Protein AF-A0A8S3JAM0-F1 (afdb_monomer_lite)

pLDDT: mean 75.7, std 16.69, range [43.38, 97.19]

Structure (mmCIF, N/CA/C/O backbone):
data_AF-A0A8S3JAM0-F1
#
_entry.id   AF-A0A8S3JAM0-F1
#
loop_
_atom_site.group_PDB
_atom_site.id
_atom_site.type_symbol
_atom_site.label_atom_id
_atom_site.label_alt_id
_atom_site.label_comp_id
_atom_site.label_asym_id
_atom_site.label_entity_id
_atom_site.label_seq_id
_atom_site.pdbx_PDB_ins_code
_atom_site.Cartn_x
_atom_site.Cartn_y
_atom_site.Cartn_z
_atom_site.occupancy
_atom_site.B_iso_or_equiv
_atom_site.auth_seq_id
_atom_site.auth_comp_id
_atom_site.auth_asym_id
_atom_site.auth_atom_id
_atom_site.pdbx_PDB_model_num
ATOM 1 N N . MET A 1 1 ? 12.599 5.892 -56.503 1.00 52.12 1 MET A N 1
ATOM 2 C CA . MET A 1 1 ? 13.305 4.592 -56.592 1.00 52.12 1 MET A CA 1
ATOM 3 C C . MET A 1 1 ? 14.466 4.472 -57.608 1.00 52.12 1 MET A C 1
ATOM 5 O O . MET A 1 1 ? 15.187 3.495 -57.470 1.00 52.12 1 MET A O 1
ATOM 9 N N . PRO A 1 2 ? 14.756 5.404 -58.547 1.00 58.06 2 PRO A N 1
ATOM 10 C CA . PRO A 1 2 ? 15.830 5.196 -59.543 1.00 58.06 2 PRO A CA 1
ATOM 11 C C . PRO A 1 2 ? 17.266 5.459 -59.035 1.00 58.06 2 PRO A C 1
ATOM 13 O O . PRO A 1 2 ? 18.238 5.028 -59.648 1.00 58.06 2 PRO A O 1
ATOM 16 N N . LEU A 1 3 ? 17.427 6.156 -57.903 1.00 51.91 3 LEU A N 1
ATOM 17 C CA . LEU A 1 3 ? 18.741 6.434 -57.299 1.00 51.91 3 LEU A CA 1
ATOM 18 C C . LEU A 1 3 ? 19.331 5.216 -56.570 1.00 51.91 3 LEU A C 1
ATOM 20 O O . LEU A 1 3 ? 20.534 4.981 -56.651 1.00 51.91 3 LEU A O 1
ATOM 24 N N . LEU A 1 4 ? 18.488 4.416 -55.905 1.00 52.97 4 LEU A N 1
ATOM 25 C CA . LEU A 1 4 ? 18.927 3.199 -55.213 1.00 52.97 4 LEU A CA 1
ATOM 26 C C . LEU A 1 4 ? 19.291 2.088 -56.208 1.00 52.97 4 LEU A C 1
ATOM 28 O O . LEU A 1 4 ? 20.285 1.399 -56.013 1.00 52.97 4 LEU A O 1
ATOM 32 N N . SER A 1 5 ? 18.531 1.951 -57.301 1.00 57.03 5 SER A N 1
ATOM 33 C CA . SER A 1 5 ? 18.806 0.955 -58.344 1.00 57.03 5 SER A CA 1
ATOM 34 C C . SER A 1 5 ? 20.131 1.217 -59.063 1.00 57.03 5 SER A C 1
ATOM 36 O O . SER A 1 5 ? 20.875 0.278 -59.321 1.00 57.03 5 SER A O 1
ATOM 38 N N . ASN A 1 6 ? 20.474 2.486 -59.318 1.00 57.62 6 ASN A N 1
ATOM 39 C CA . ASN A 1 6 ? 21.766 2.853 -59.906 1.00 57.62 6 ASN A CA 1
ATOM 40 C C . ASN A 1 6 ? 22.942 2.596 -58.953 1.00 57.62 6 ASN A C 1
ATOM 42 O O . ASN A 1 6 ? 23.997 2.154 -59.405 1.00 57.62 6 ASN A O 1
ATOM 46 N N . LEU A 1 7 ? 22.763 2.818 -57.644 1.00 61.12 7 LEU A N 1
ATOM 47 C CA . LEU A 1 7 ? 23.784 2.500 -56.640 1.00 61.12 7 LEU A CA 1
ATOM 48 C C . LEU A 1 7 ? 24.007 0.987 -56.488 1.00 61.12 7 LEU A C 1
ATOM 50 O O . LEU A 1 7 ? 25.150 0.567 -56.343 1.00 61.12 7 LEU A O 1
ATOM 54 N N . LEU A 1 8 ? 22.938 0.183 -56.547 1.00 60.50 8 LEU A N 1
ATOM 55 C CA . LEU A 1 8 ? 23.019 -1.282 -56.501 1.00 60.50 8 LEU A CA 1
ATOM 56 C C . LEU A 1 8 ? 23.558 -1.907 -57.799 1.00 60.50 8 LEU A C 1
ATOM 58 O O . LEU A 1 8 ? 24.084 -3.013 -57.743 1.00 60.50 8 LEU A O 1
ATOM 62 N N . SER A 1 9 ? 23.434 -1.232 -58.949 1.00 60.41 9 SER A N 1
ATOM 63 C CA . SER A 1 9 ? 23.963 -1.728 -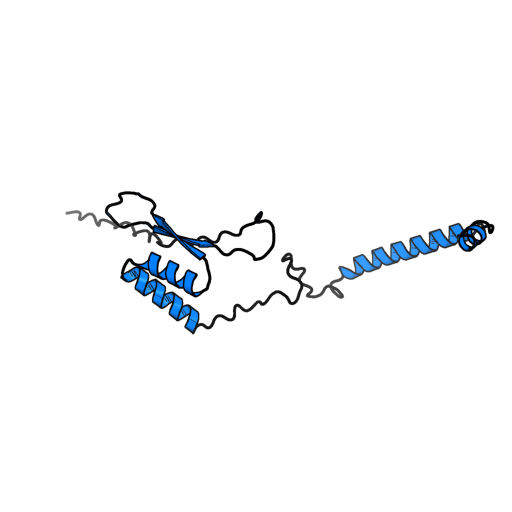60.236 1.00 60.41 9 SER A CA 1
ATOM 64 C C . SER A 1 9 ? 25.466 -1.501 -60.420 1.00 60.41 9 SER A C 1
ATOM 66 O O . SER A 1 9 ? 26.056 -2.002 -61.373 1.00 60.41 9 SER A O 1
ATOM 68 N N . ARG A 1 10 ? 26.090 -0.713 -59.538 1.00 68.00 10 ARG A N 1
ATOM 69 C CA . ARG A 1 10 ? 27.518 -0.416 -59.609 1.00 68.00 10 ARG A CA 1
ATOM 70 C C . ARG A 1 10 ? 28.280 -1.619 -59.067 1.00 68.00 10 ARG A C 1
ATOM 72 O O . ARG A 1 10 ? 28.048 -2.003 -57.925 1.00 68.00 10 ARG A O 1
ATOM 79 N N . ASP A 1 11 ? 29.180 -2.188 -59.867 1.00 71.62 11 ASP A N 1
ATOM 80 C CA . ASP A 1 11 ? 29.985 -3.344 -59.466 1.00 71.62 11 ASP A CA 1
ATOM 81 C C . ASP A 1 11 ? 30.691 -3.072 -58.135 1.00 71.62 11 ASP A C 1
ATOM 83 O O . ASP A 1 11 ? 31.625 -2.270 -58.037 1.00 71.62 11 ASP A O 1
ATOM 87 N N . ILE A 1 12 ? 30.204 -3.729 -57.083 1.00 73.44 12 ILE A N 1
ATOM 88 C CA . ILE A 1 12 ? 30.755 -3.593 -55.743 1.00 73.44 12 ILE A CA 1
ATOM 89 C C . ILE A 1 12 ? 32.140 -4.247 -55.776 1.00 73.44 12 ILE A C 1
ATOM 91 O O . ILE A 1 12 ? 32.254 -5.428 -56.129 1.00 73.44 12 ILE A O 1
ATOM 95 N N . PRO A 1 13 ? 33.217 -3.518 -55.432 1.00 78.50 13 PRO A N 1
ATOM 96 C CA . PRO A 1 13 ? 34.552 -4.079 -55.519 1.00 78.50 13 PRO A CA 1
ATOM 97 C C . PRO A 1 13 ? 34.639 -5.307 -54.613 1.00 78.50 13 PRO A C 1
ATOM 99 O O . PRO A 1 13 ? 34.197 -5.275 -53.468 1.00 78.50 13 PRO A O 1
ATOM 102 N N . LYS A 1 14 ? 35.241 -6.399 -55.097 1.00 72.69 14 LYS A N 1
ATOM 103 C CA . LYS A 1 14 ? 35.307 -7.68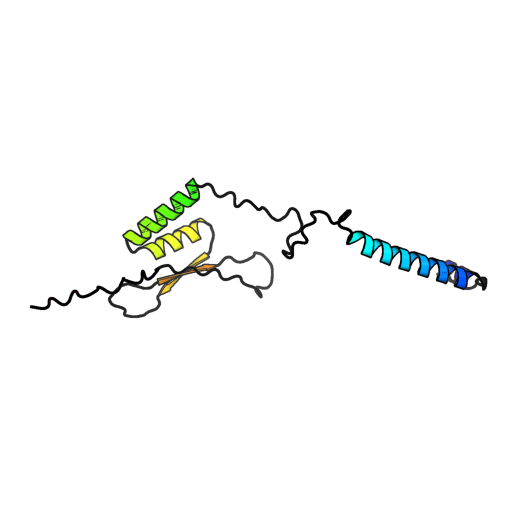5 -54.368 1.00 72.69 14 LYS A CA 1
ATOM 104 C C . LYS A 1 14 ? 35.899 -7.559 -52.952 1.00 72.69 14 LYS A C 1
ATOM 106 O O . LYS A 1 14 ? 35.586 -8.354 -52.070 1.00 72.69 14 LYS A O 1
ATOM 111 N N . ASN A 1 15 ? 36.728 -6.540 -52.723 1.00 80.50 15 ASN A N 1
ATOM 112 C CA . ASN A 1 15 ? 37.336 -6.240 -51.425 1.00 80.50 15 ASN A CA 1
ATOM 113 C C . ASN A 1 15 ? 36.385 -5.526 -50.446 1.00 80.50 15 ASN A C 1
ATOM 115 O O . ASN A 1 15 ? 36.626 -5.565 -49.242 1.00 80.50 15 ASN A O 1
ATOM 119 N N . PHE A 1 16 ? 35.299 -4.919 -50.931 1.00 82.50 16 PHE A N 1
ATOM 120 C CA . PHE A 1 16 ? 34.311 -4.214 -50.111 1.00 82.50 16 PHE A CA 1
ATOM 121 C C . PHE A 1 16 ? 33.605 -5.154 -49.139 1.00 82.50 16 PHE A C 1
ATOM 123 O O . PHE A 1 16 ? 33.516 -4.843 -47.960 1.00 82.50 16 PHE A O 1
ATOM 130 N N . TYR A 1 17 ? 33.188 -6.339 -49.591 1.00 81.31 17 TYR A N 1
ATOM 131 C CA . TYR A 1 17 ? 32.534 -7.320 -48.719 1.00 81.31 17 TYR A CA 1
ATOM 132 C C . TYR A 1 17 ? 33.462 -7.846 -47.621 1.00 81.31 17 TYR A C 1
ATOM 134 O O . TYR A 1 17 ? 33.031 -8.046 -46.488 1.00 81.31 17 TYR A O 1
ATOM 142 N N . LYS A 1 18 ? 34.755 -8.018 -47.926 1.00 82.00 18 LYS A N 1
ATOM 143 C CA . LYS A 1 18 ? 35.764 -8.394 -46.923 1.00 82.00 18 LYS A CA 1
ATOM 144 C C . LYS A 1 18 ? 35.940 -7.291 -45.880 1.00 82.00 18 LYS A C 1
ATOM 146 O O . LYS A 1 18 ? 35.936 -7.580 -44.688 1.00 82.00 18 LYS A O 1
ATOM 151 N N . PHE A 1 19 ? 36.039 -6.040 -46.326 1.00 87.56 19 PHE A N 1
ATOM 152 C CA . PHE A 1 19 ? 36.136 -4.876 -45.446 1.00 87.56 19 PHE A CA 1
ATOM 153 C C . PHE A 1 19 ? 34.878 -4.699 -44.583 1.00 87.56 19 PHE A C 1
ATOM 155 O O . PHE A 1 19 ? 34.977 -4.525 -43.373 1.00 87.56 19 PHE A O 1
ATOM 162 N N . GLN A 1 20 ? 33.693 -4.817 -45.182 1.00 87.75 20 GLN A N 1
ATOM 163 C CA . GLN A 1 20 ? 32.406 -4.741 -44.496 1.00 87.75 20 GLN A CA 1
ATOM 164 C C . GLN A 1 20 ? 32.285 -5.822 -43.413 1.00 87.75 20 GLN A C 1
ATOM 166 O O . GLN A 1 20 ? 31.898 -5.524 -42.286 1.00 87.75 20 GLN A O 1
ATOM 171 N N . PHE A 1 21 ? 32.679 -7.059 -43.723 1.00 88.75 21 PHE A N 1
ATOM 172 C CA . P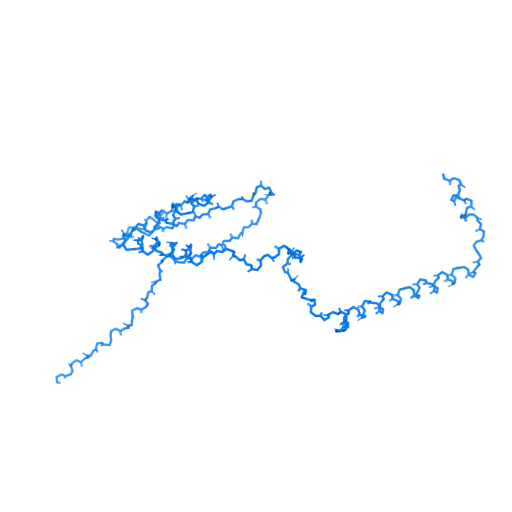HE A 1 21 ? 32.684 -8.155 -42.758 1.00 88.75 21 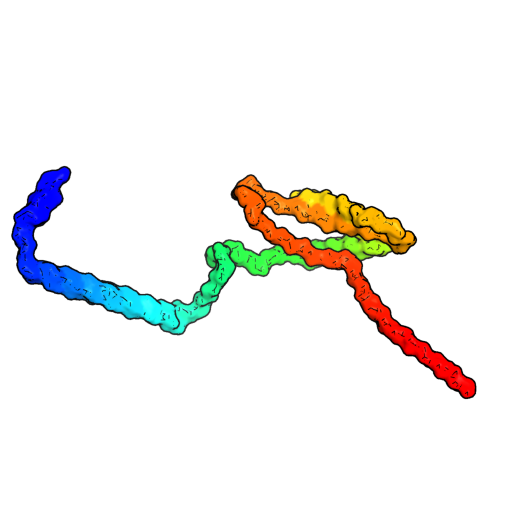PHE A CA 1
ATOM 173 C C . PHE A 1 21 ? 33.653 -7.908 -41.591 1.00 88.75 21 PHE A C 1
ATOM 175 O O . PHE A 1 21 ? 33.292 -8.128 -40.434 1.00 88.75 21 PHE A O 1
ATOM 182 N N . GLN A 1 22 ? 34.862 -7.412 -41.875 1.00 91.88 22 GLN A N 1
ATOM 183 C CA . GLN A 1 22 ? 35.843 -7.048 -40.846 1.00 91.88 22 GLN A CA 1
ATOM 184 C C . GLN A 1 22 ? 35.329 -5.918 -39.946 1.00 91.88 22 GLN A C 1
ATOM 186 O O . GLN A 1 22 ? 35.441 -6.005 -38.725 1.00 91.88 22 GLN A O 1
ATOM 191 N N . LEU A 1 23 ? 34.716 -4.892 -40.540 1.00 94.00 23 LEU A N 1
ATOM 192 C CA . LEU A 1 23 ? 34.163 -3.747 -39.824 1.00 94.00 23 LEU A CA 1
ATOM 193 C C . LEU A 1 23 ? 33.000 -4.160 -38.911 1.00 94.00 23 LEU A C 1
ATOM 195 O O . LEU A 1 23 ? 32.995 -3.805 -37.734 1.00 94.00 23 LEU A O 1
ATOM 199 N N . TYR A 1 24 ? 32.055 -4.960 -39.411 1.00 94.62 24 TYR A N 1
ATOM 200 C CA . TYR A 1 24 ? 30.944 -5.467 -38.599 1.00 94.62 24 TYR A CA 1
ATOM 201 C C . TYR A 1 24 ? 31.406 -6.398 -37.485 1.00 94.62 24 TYR A C 1
ATOM 203 O O . TYR A 1 24 ? 30.937 -6.267 -36.357 1.00 94.62 24 TYR A O 1
ATOM 211 N N . SER A 1 25 ? 32.360 -7.286 -37.766 1.00 94.62 25 SER A N 1
ATOM 212 C CA . SER A 1 25 ? 32.929 -8.167 -36.742 1.00 94.62 25 SER A CA 1
ATOM 213 C C . SER A 1 25 ? 33.645 -7.362 -35.652 1.00 94.62 25 SER A C 1
ATOM 215 O O . SER A 1 25 ? 33.483 -7.648 -34.468 1.00 94.62 25 SER A O 1
ATOM 217 N N . GLY A 1 26 ? 34.381 -6.312 -36.033 1.00 96.38 26 GLY A N 1
ATOM 218 C CA . GLY A 1 26 ? 35.036 -5.403 -35.092 1.00 96.38 26 GLY A CA 1
ATOM 219 C C . GLY A 1 26 ? 34.044 -4.646 -34.206 1.00 96.38 26 GLY A C 1
ATOM 220 O O . GLY A 1 26 ? 34.205 -4.623 -32.988 1.00 96.38 26 GLY A O 1
ATOM 221 N N . LEU A 1 27 ? 32.985 -4.083 -34.795 1.00 96.00 27 LEU A N 1
ATOM 222 C CA . LEU A 1 27 ? 31.912 -3.399 -34.060 1.00 96.00 27 LEU A CA 1
ATOM 223 C C . LEU A 1 27 ? 31.169 -4.344 -33.109 1.00 96.00 27 LEU A C 1
ATOM 225 O O . LEU A 1 27 ? 30.857 -3.964 -31.983 1.00 96.00 27 LEU A O 1
ATOM 229 N N . PHE A 1 28 ? 30.918 -5.580 -33.538 1.00 95.81 28 PHE A N 1
ATOM 230 C CA . PHE A 1 28 ? 30.272 -6.593 -32.710 1.00 95.81 28 PHE A CA 1
ATOM 231 C C . PHE A 1 28 ? 31.126 -6.964 -31.491 1.00 95.81 28 PHE A C 1
ATOM 233 O O . PHE A 1 28 ? 30.630 -6.960 -30.365 1.00 95.81 28 PHE A O 1
ATOM 240 N N . LEU A 1 29 ? 32.426 -7.205 -31.692 1.00 97.19 29 LEU A N 1
ATOM 241 C CA . LEU A 1 29 ? 33.360 -7.478 -30.596 1.00 97.19 29 LEU A CA 1
ATOM 242 C C . LEU A 1 29 ? 33.488 -6.287 -29.643 1.00 97.19 29 LEU A C 1
ATOM 244 O O . LEU A 1 29 ? 33.507 -6.477 -28.429 1.00 97.19 29 LEU A O 1
ATOM 248 N N . LEU A 1 30 ? 33.517 -5.062 -30.172 1.00 96.81 30 LEU A N 1
ATOM 249 C CA . LEU A 1 30 ? 33.516 -3.848 -29.357 1.00 96.81 30 LEU A CA 1
ATOM 250 C C . LEU A 1 30 ? 32.242 -3.743 -28.506 1.00 96.81 30 LEU A C 1
ATOM 252 O O . LEU A 1 30 ? 32.324 -3.393 -27.332 1.00 96.81 30 LEU A O 1
ATOM 256 N N . GLY A 1 31 ? 31.083 -4.098 -29.067 1.00 95.19 31 GLY A N 1
ATOM 257 C CA . GLY A 1 31 ? 29.818 -4.171 -28.338 1.00 95.19 31 GLY A CA 1
ATOM 258 C C . GLY A 1 31 ? 29.850 -5.191 -27.198 1.00 95.19 31 GLY A C 1
ATOM 259 O O . GLY A 1 31 ? 29.449 -4.869 -26.081 1.00 95.19 31 GLY A O 1
ATOM 260 N N . ILE A 1 32 ? 30.396 -6.388 -27.442 1.00 95.94 32 ILE A N 1
ATOM 261 C CA . ILE A 1 32 ? 30.574 -7.418 -26.404 1.00 95.94 32 ILE A CA 1
ATOM 262 C C . ILE A 1 32 ? 31.501 -6.919 -25.292 1.00 95.94 32 ILE A C 1
ATOM 264 O O . ILE A 1 32 ? 31.169 -7.035 -24.113 1.00 95.94 32 ILE A O 1
ATOM 268 N N . LEU A 1 33 ? 32.650 -6.340 -25.649 1.00 95.12 33 LEU A N 1
ATOM 269 C CA . LEU A 1 33 ? 33.595 -5.795 -24.673 1.00 95.12 33 LEU A CA 1
ATOM 270 C C . LEU A 1 33 ? 32.976 -4.645 -23.872 1.00 95.12 33 LEU A C 1
ATOM 272 O O . LEU A 1 33 ? 33.174 -4.576 -22.663 1.00 95.12 33 LEU A O 1
ATOM 276 N N . GLY A 1 34 ? 32.181 -3.786 -24.515 1.00 91.25 34 GLY A N 1
ATOM 277 C CA . GLY A 1 34 ? 31.417 -2.731 -23.851 1.00 91.25 34 GLY A CA 1
ATOM 278 C C . GLY A 1 34 ? 30.380 -3.281 -22.867 1.00 91.25 34 GLY A C 1
ATOM 279 O O . GLY A 1 34 ? 30.264 -2.776 -21.753 1.00 91.25 34 GLY A O 1
ATOM 280 N N . PHE A 1 35 ? 29.677 -4.355 -23.232 1.00 89.06 35 PHE A N 1
ATOM 281 C CA . PHE A 1 35 ? 28.710 -5.014 -22.352 1.00 89.06 35 PHE A CA 1
ATOM 282 C C . PHE A 1 35 ? 29.385 -5.645 -21.126 1.00 89.06 35 PHE A C 1
ATOM 284 O O . PHE A 1 35 ? 28.931 -5.458 -20.000 1.00 89.06 35 PHE A O 1
ATOM 291 N N . LEU A 1 36 ? 30.521 -6.320 -21.323 1.00 89.06 36 LEU A N 1
ATOM 292 C CA . LEU A 1 36 ? 31.330 -6.858 -20.225 1.00 89.06 36 LEU A CA 1
ATOM 293 C C . LEU A 1 36 ? 31.913 -5.744 -19.343 1.00 89.06 36 LEU A C 1
ATOM 295 O O . LEU A 1 36 ? 31.998 -5.890 -18.124 1.00 89.06 36 LEU A O 1
ATOM 299 N N . TYR A 1 37 ? 32.279 -4.609 -19.942 1.00 88.44 37 TYR A N 1
ATOM 300 C CA . TYR A 1 37 ? 32.757 -3.440 -19.211 1.00 88.44 37 TYR A CA 1
ATOM 301 C C . TYR A 1 37 ? 31.666 -2.816 -18.331 1.00 88.44 37 TYR A C 1
ATOM 303 O O . TYR A 1 37 ? 31.974 -2.367 -17.228 1.00 88.44 37 TYR A O 1
ATOM 311 N N . LEU A 1 38 ? 30.395 -2.857 -18.748 1.00 82.44 38 LEU A N 1
ATOM 312 C CA . LEU A 1 38 ? 29.268 -2.420 -17.914 1.00 82.44 38 LEU A CA 1
ATOM 313 C C . LEU A 1 38 ? 29.161 -3.217 -16.607 1.00 82.44 38 LEU A C 1
ATOM 315 O O . LEU A 1 38 ? 28.804 -2.647 -15.582 1.00 82.44 38 LEU A O 1
ATOM 319 N N . THR A 1 39 ? 29.513 -4.506 -16.611 1.00 80.06 39 THR A N 1
ATOM 320 C CA . THR A 1 39 ? 29.544 -5.344 -15.398 1.00 80.06 39 THR A CA 1
ATOM 321 C C . THR A 1 39 ? 30.697 -4.983 -14.453 1.00 80.06 39 THR A C 1
ATOM 323 O O . THR A 1 39 ? 30.695 -5.385 -13.289 1.00 80.06 39 THR A O 1
ATOM 326 N N . SER A 1 40 ? 31.687 -4.206 -14.907 1.00 81.25 40 SER A N 1
ATOM 327 C CA . SER A 1 40 ? 32.807 -3.799 -14.061 1.00 81.25 40 SER A CA 1
ATOM 328 C C . SER A 1 40 ? 32.313 -3.015 -12.842 1.00 81.25 40 SER A C 1
ATOM 330 O O . SER A 1 40 ? 31.545 -2.058 -12.990 1.00 81.25 40 SER A O 1
ATOM 332 N N . PRO A 1 41 ? 32.821 -3.310 -11.631 1.00 71.50 41 PRO A N 1
ATOM 333 C CA . PRO A 1 41 ? 32.472 -2.553 -10.437 1.00 71.50 41 PRO A CA 1
ATOM 334 C C . PRO A 1 41 ? 32.909 -1.088 -10.540 1.00 71.50 41 PRO A C 1
ATOM 336 O O . PRO A 1 41 ? 32.460 -0.269 -9.759 1.00 71.50 41 PRO A O 1
ATOM 339 N N . ILE A 1 42 ? 33.794 -0.711 -11.467 1.00 76.31 42 ILE A N 1
ATOM 340 C CA . ILE A 1 42 ? 34.155 0.697 -11.705 1.00 76.31 42 ILE A CA 1
ATOM 341 C C . ILE A 1 42 ? 32.977 1.478 -12.312 1.00 76.31 42 ILE A C 1
ATOM 343 O O . ILE A 1 42 ? 32.788 2.633 -11.949 1.00 76.31 42 ILE A O 1
ATOM 347 N N . VAL A 1 43 ? 32.174 0.838 -13.168 1.00 71.94 43 VAL A N 1
ATOM 348 C CA . VAL A 1 43 ? 31.036 1.452 -13.875 1.00 71.94 43 VAL A CA 1
ATOM 349 C C . VAL A 1 43 ? 29.715 1.182 -13.151 1.00 71.94 43 VAL A C 1
ATOM 351 O O . VAL A 1 43 ? 28.910 2.090 -12.989 1.00 71.94 43 VAL A O 1
ATOM 354 N N . SER A 1 44 ? 29.512 -0.040 -12.647 1.00 67.12 44 SER A N 1
ATOM 355 C CA . SER A 1 44 ? 28.281 -0.471 -11.963 1.00 67.12 44 SER A CA 1
ATOM 356 C C . SER A 1 44 ? 28.332 -0.314 -10.434 1.00 67.12 44 SER A C 1
ATOM 358 O O . SER A 1 44 ? 27.605 -0.985 -9.693 1.00 67.12 44 SER A O 1
ATOM 360 N N . ARG A 1 45 ? 29.215 0.542 -9.906 1.00 57.91 45 ARG A N 1
ATOM 361 C CA . ARG A 1 45 ? 29.300 0.785 -8.458 1.00 57.91 45 ARG A CA 1
ATOM 362 C C . ARG A 1 45 ? 28.039 1.533 -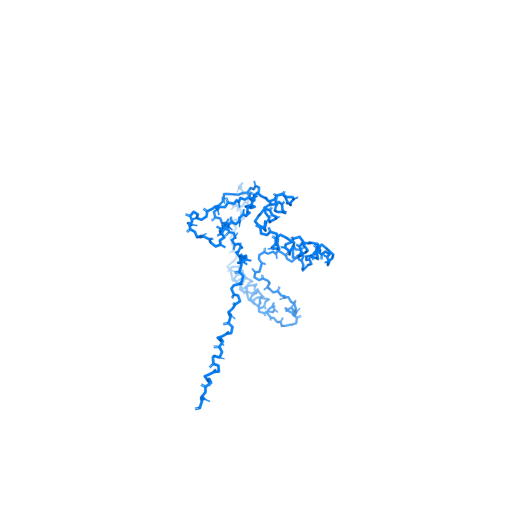8.000 1.00 57.91 45 ARG A C 1
ATOM 364 O O . ARG A 1 45 ? 27.840 2.682 -8.369 1.00 57.91 45 ARG A O 1
ATOM 371 N N . ARG A 1 46 ? 27.242 0.902 -7.126 1.00 55.47 46 ARG A N 1
ATOM 372 C CA . ARG A 1 46 ? 26.041 1.463 -6.459 1.00 55.47 46 ARG A CA 1
ATOM 373 C C . ARG A 1 46 ? 24.791 1.667 -7.329 1.00 55.47 46 ARG A C 1
ATOM 375 O O . ARG A 1 46 ? 23.828 2.254 -6.844 1.00 55.47 46 ARG A O 1
ATOM 382 N N . THR A 1 47 ? 24.740 1.151 -8.553 1.00 55.62 47 THR A N 1
ATOM 383 C CA . THR A 1 47 ? 23.475 1.032 -9.291 1.00 55.62 47 THR A CA 1
ATOM 384 C C . THR A 1 47 ? 22.688 -0.154 -8.744 1.00 55.62 47 THR A C 1
ATO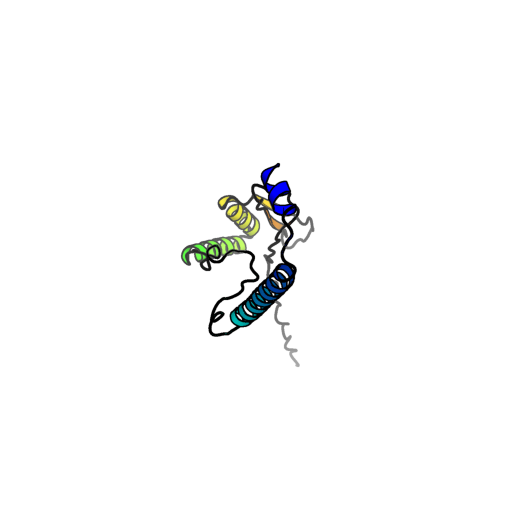M 386 O O . THR A 1 47 ? 22.917 -1.304 -9.106 1.00 55.62 47 THR A O 1
ATOM 389 N N . TYR A 1 48 ? 21.773 0.129 -7.821 1.00 56.44 48 TYR A N 1
ATOM 390 C CA . TYR A 1 48 ? 20.730 -0.809 -7.427 1.00 56.44 48 TYR A CA 1
ATOM 391 C C . TYR A 1 48 ? 19.857 -1.098 -8.657 1.00 56.44 48 TYR A C 1
ATOM 393 O O . TYR A 1 48 ? 19.123 -0.227 -9.123 1.00 56.44 48 TYR A O 1
ATOM 401 N N . LEU A 1 49 ? 19.971 -2.304 -9.216 1.00 55.44 49 LEU A N 1
ATOM 402 C CA . LEU A 1 49 ? 19.005 -2.827 -10.178 1.00 55.44 49 LEU A CA 1
ATOM 403 C C . LEU A 1 49 ? 17.762 -3.227 -9.387 1.00 55.44 49 LEU A C 1
ATOM 405 O O . LEU A 1 49 ? 17.675 -4.320 -8.835 1.00 55.44 49 LEU A O 1
ATOM 409 N N . SER A 1 50 ? 16.845 -2.276 -9.273 1.00 53.97 50 SER A N 1
ATOM 410 C CA . SER A 1 50 ? 15.537 -2.491 -8.678 1.00 53.97 50 SER A CA 1
ATOM 411 C C . SER A 1 50 ? 14.731 -3.458 -9.541 1.00 53.97 50 SER A C 1
ATOM 413 O O . SER A 1 50 ? 14.438 -3.157 -10.694 1.00 53.97 50 SER A O 1
ATOM 415 N N . GLU A 1 51 ? 14.333 -4.590 -8.971 1.00 53.50 51 GLU A N 1
ATOM 416 C CA . GLU A 1 51 ? 13.253 -5.435 -9.498 1.00 53.50 51 GLU A CA 1
ATOM 417 C C . GLU A 1 51 ? 11.897 -4.710 -9.462 1.00 53.50 51 GLU A C 1
ATOM 419 O O . GLU A 1 51 ? 11.007 -5.034 -10.249 1.00 53.50 51 GLU A O 1
ATOM 424 N N . ASN A 1 52 ? 11.724 -3.702 -8.593 1.00 55.62 52 ASN A N 1
ATOM 425 C CA . ASN A 1 52 ? 10.521 -2.882 -8.645 1.00 55.62 52 ASN A CA 1
ATOM 426 C C . ASN A 1 52 ? 10.505 -2.146 -9.984 1.00 55.62 52 ASN A C 1
ATOM 428 O O . ASN A 1 52 ? 11.381 -1.322 -10.248 1.00 55.62 52 ASN A O 1
ATOM 432 N N . ALA A 1 53 ? 9.467 -2.401 -10.780 1.00 56.94 53 ALA A N 1
ATOM 433 C CA . ALA A 1 53 ? 9.185 -1.766 -12.069 1.00 56.94 53 ALA A CA 1
ATOM 434 C C . ALA A 1 53 ? 8.940 -0.241 -11.988 1.00 56.94 53 ALA A C 1
ATOM 436 O O . ALA A 1 53 ? 8.542 0.386 -12.968 1.00 56.94 53 ALA A O 1
ATOM 437 N N . LEU A 1 54 ? 9.158 0.372 -10.823 1.00 54.59 54 LEU A N 1
ATOM 438 C CA . LEU A 1 54 ? 9.137 1.814 -10.651 1.00 54.59 54 LEU A CA 1
ATOM 439 C C . LEU A 1 54 ? 10.479 2.386 -11.107 1.00 54.59 54 LEU A C 1
ATOM 441 O O . LEU A 1 54 ? 11.521 2.103 -10.515 1.00 54.59 54 LEU A O 1
ATOM 445 N N . SER A 1 55 ? 10.445 3.212 -12.155 1.00 53.44 55 SER A N 1
ATOM 446 C CA . SER A 1 55 ? 11.617 3.947 -12.632 1.00 53.44 55 SER A CA 1
ATOM 447 C C . SER A 1 55 ? 12.320 4.672 -11.476 1.00 53.44 55 SER A C 1
ATOM 449 O O . SER A 1 55 ? 11.643 5.213 -10.593 1.00 53.44 55 SER A O 1
ATOM 451 N N . PRO A 1 56 ? 13.664 4.736 -11.471 1.00 51.50 56 PRO A N 1
ATOM 452 C CA . PRO A 1 56 ? 14.399 5.521 -10.485 1.00 51.50 56 PRO A CA 1
ATOM 453 C C . PRO A 1 56 ? 13.877 6.968 -10.484 1.00 51.50 56 PRO A C 1
ATOM 455 O O . PRO A 1 56 ? 13.902 7.640 -11.512 1.00 51.50 56 PRO A O 1
ATOM 458 N N . GLY A 1 57 ? 13.340 7.413 -9.341 1.00 56.81 57 GLY A N 1
ATOM 459 C CA . GLY A 1 57 ? 12.645 8.701 -9.179 1.00 56.81 57 GLY A CA 1
ATOM 460 C C . GLY A 1 57 ? 11.132 8.613 -8.915 1.00 56.81 57 GLY A C 1
ATOM 461 O O . GLY A 1 57 ? 10.553 9.597 -8.471 1.00 56.81 57 GLY A O 1
ATOM 462 N N . LEU A 1 58 ? 10.496 7.453 -9.127 1.00 57.47 58 LEU A N 1
ATOM 463 C CA . LEU A 1 58 ? 9.081 7.208 -8.781 1.00 57.47 58 LEU A CA 1
ATOM 464 C C . LEU A 1 58 ? 8.892 6.542 -7.409 1.00 57.47 58 LEU A C 1
ATOM 466 O O . LEU A 1 58 ? 7.771 6.438 -6.918 1.00 57.47 58 LEU A O 1
ATOM 470 N N . VAL A 1 59 ? 9.980 6.080 -6.789 1.00 56.09 59 VAL A N 1
ATOM 471 C CA . VAL A 1 59 ? 9.958 5.507 -5.442 1.00 56.09 59 VAL A CA 1
ATOM 472 C C . VAL A 1 59 ? 10.170 6.633 -4.438 1.00 56.09 59 VAL A C 1
ATOM 474 O O . VAL A 1 59 ? 11.299 7.044 -4.178 1.00 56.09 59 VAL A O 1
ATOM 477 N N . SER A 1 60 ? 9.082 7.140 -3.868 1.00 56.94 60 SER A N 1
ATOM 478 C CA . SER A 1 60 ? 9.150 7.901 -2.624 1.00 56.94 60 SER A CA 1
ATOM 479 C C . SER A 1 60 ? 9.363 6.894 -1.492 1.00 56.94 60 SER A C 1
ATOM 481 O O . SER A 1 60 ? 8.445 6.157 -1.145 1.00 56.94 60 SER A O 1
ATOM 483 N N . SER A 1 61 ? 10.577 6.818 -0.938 1.00 54.34 61 SER A N 1
ATOM 484 C CA . SER A 1 61 ? 10.863 6.007 0.263 1.00 54.34 61 SER A CA 1
ATOM 485 C C . SER A 1 61 ? 10.082 6.479 1.489 1.00 54.34 61 SER A C 1
ATOM 487 O O . SER A 1 61 ? 9.951 5.753 2.473 1.00 54.34 61 SER A O 1
ATOM 489 N N . ASP A 1 62 ? 9.555 7.695 1.414 1.00 56.38 62 ASP A N 1
ATOM 490 C CA . ASP A 1 62 ? 8.992 8.394 2.542 1.00 56.38 62 ASP A CA 1
ATOM 491 C C . ASP A 1 62 ? 7.473 8.374 2.397 1.00 56.38 62 ASP A C 1
ATOM 493 O O . ASP A 1 62 ? 6.867 9.175 1.684 1.00 56.38 62 ASP A O 1
ATOM 497 N N . LEU A 1 63 ? 6.831 7.446 3.108 1.00 60.06 63 LEU A N 1
ATOM 498 C CA . LEU A 1 63 ? 5.471 7.700 3.559 1.00 60.06 63 LEU A CA 1
ATOM 499 C C . LEU A 1 63 ? 5.545 8.945 4.449 1.00 60.06 63 LEU A C 1
ATOM 501 O O . LEU A 1 63 ? 5.947 8.860 5.608 1.00 60.06 63 LEU A O 1
ATOM 505 N N . TYR A 1 64 ? 5.174 10.104 3.903 1.00 63.53 64 TYR A N 1
ATOM 506 C CA . TYR A 1 64 ? 5.036 11.363 4.639 1.00 63.53 64 TYR A CA 1
ATOM 507 C C . TYR A 1 64 ? 3.821 11.309 5.579 1.00 63.53 64 TYR A C 1
ATOM 509 O O . TYR A 1 64 ? 2.899 12.117 5.490 1.00 63.53 64 TYR A O 1
ATOM 517 N N . ILE A 1 65 ? 3.785 10.328 6.479 1.00 73.12 65 ILE A N 1
ATOM 518 C CA . ILE A 1 65 ? 2.784 10.245 7.533 1.00 73.12 65 ILE A CA 1
ATOM 519 C C . ILE A 1 65 ? 3.402 10.826 8.801 1.00 73.12 65 ILE A C 1
ATOM 521 O O . ILE A 1 65 ? 4.380 10.310 9.338 1.00 73.12 65 ILE A O 1
ATOM 525 N N . SER A 1 66 ? 2.802 11.904 9.303 1.00 84.75 66 SER A N 1
ATOM 526 C CA . SER A 1 66 ? 3.166 12.466 10.602 1.00 84.75 66 SER A CA 1
ATOM 527 C C . SER A 1 66 ? 2.918 11.450 11.721 1.00 84.75 66 SER A C 1
ATOM 529 O O . SER A 1 66 ? 1.876 10.793 11.761 1.00 84.75 66 SER A O 1
ATOM 531 N N . VAL A 1 67 ? 3.835 11.382 12.690 1.00 87.00 67 VAL A N 1
ATOM 532 C CA . VAL A 1 67 ? 3.676 10.570 13.911 1.00 87.00 67 VAL A CA 1
ATOM 533 C C . VAL A 1 67 ? 2.357 10.890 14.624 1.00 87.00 67 VAL A C 1
ATOM 535 O O . VAL A 1 67 ? 1.716 9.993 15.168 1.00 87.00 67 VAL A O 1
ATOM 538 N N . GLU A 1 68 ? 1.917 12.148 14.579 1.00 88.88 68 GLU A N 1
ATOM 539 C CA . GLU A 1 68 ? 0.654 12.573 15.185 1.00 88.88 68 GLU A CA 1
ATOM 540 C C . GLU A 1 68 ? -0.560 11.955 14.483 1.00 88.88 68 GLU A C 1
ATOM 542 O O . GLU A 1 68 ? -1.513 11.522 15.128 1.00 88.88 68 GLU A O 1
ATOM 547 N N . HIS A 1 69 ? -0.495 11.822 13.158 1.00 87.31 69 HIS A N 1
ATOM 548 C CA . HIS A 1 69 ? -1.550 11.183 12.382 1.00 87.31 69 HIS A CA 1
ATOM 549 C C . HIS A 1 69 ? -1.676 9.694 12.739 1.00 87.31 69 HIS A C 1
ATOM 551 O O . HIS A 1 69 ? -2.778 9.204 12.981 1.00 87.31 69 HIS A O 1
ATOM 557 N N . ILE A 1 70 ? -0.543 8.995 12.882 1.00 89.12 70 ILE A N 1
ATOM 558 C CA . ILE A 1 70 ? -0.512 7.590 13.325 1.00 89.12 70 ILE A CA 1
ATOM 559 C C . ILE A 1 70 ? -1.094 7.453 14.736 1.00 89.12 70 ILE A C 1
ATOM 561 O O . ILE A 1 70 ? -1.888 6.549 14.997 1.00 89.12 70 ILE A O 1
ATOM 565 N N . ARG A 1 71 ? -0.727 8.357 15.652 1.00 92.19 71 ARG A N 1
ATOM 566 C CA . ARG A 1 71 ? -1.254 8.365 17.024 1.00 92.19 71 ARG A CA 1
ATOM 567 C C . ARG A 1 71 ? -2.763 8.571 17.056 1.00 92.19 71 ARG A C 1
ATOM 569 O O . ARG A 1 71 ? -3.436 7.867 17.805 1.00 92.19 71 ARG A O 1
ATOM 576 N N . ASN A 1 72 ? -3.291 9.473 16.232 1.00 92.12 72 ASN A N 1
ATOM 577 C CA . ASN A 1 72 ? -4.728 9.701 16.125 1.00 92.12 72 ASN A CA 1
ATOM 578 C C . ASN A 1 72 ? -5.463 8.447 15.620 1.00 92.12 72 ASN A C 1
ATOM 580 O O . ASN A 1 72 ? -6.402 7.985 16.270 1.00 92.12 72 ASN A O 1
ATOM 584 N N . ILE A 1 73 ? -4.985 7.827 14.532 1.00 91.75 73 ILE A N 1
ATOM 585 C CA . ILE A 1 73 ? -5.547 6.566 14.013 1.00 91.75 73 ILE A CA 1
ATOM 586 C C . ILE A 1 73 ? -5.550 5.491 15.107 1.00 91.75 73 ILE A C 1
ATOM 588 O O . ILE A 1 73 ? -6.577 4.865 15.372 1.00 91.75 73 ILE A O 1
ATOM 592 N N . MET A 1 74 ? -4.422 5.316 15.799 1.00 91.38 74 MET A N 1
ATOM 593 C CA . MET A 1 74 ? -4.301 4.340 16.882 1.00 91.38 74 MET A CA 1
ATOM 594 C C . MET A 1 74 ? -5.259 4.640 18.048 1.00 91.38 74 MET A C 1
ATOM 596 O O . MET A 1 74 ? -5.848 3.726 18.625 1.00 91.38 74 MET A O 1
ATOM 600 N N . GLY A 1 75 ? -5.449 5.917 18.391 1.00 93.44 75 GLY A N 1
ATOM 601 C CA . GLY A 1 75 ? -6.381 6.362 19.427 1.00 93.44 75 GLY A CA 1
ATOM 602 C C . GLY A 1 75 ? -7.843 6.072 19.082 1.00 93.44 75 GLY A C 1
ATOM 603 O O . GLY A 1 75 ? -8.584 5.559 19.929 1.00 93.44 75 GLY A O 1
ATOM 604 N N . ARG A 1 76 ? -8.243 6.324 17.829 1.00 93.56 76 ARG A N 1
ATOM 605 C CA . ARG A 1 76 ? -9.582 5.993 17.315 1.00 93.56 76 ARG A CA 1
ATOM 606 C C . ARG A 1 76 ? -9.824 4.488 17.348 1.00 93.56 76 ARG A C 1
ATOM 608 O O . ARG A 1 76 ? -10.815 4.057 17.928 1.00 93.56 76 ARG A O 1
ATOM 615 N N . LEU A 1 77 ? -8.884 3.690 16.834 1.00 91.62 77 LEU A N 1
ATOM 616 C CA . LEU A 1 77 ? -8.969 2.224 16.861 1.00 91.62 77 LEU A CA 1
ATOM 617 C C . LEU A 1 77 ? -9.076 1.673 18.285 1.00 91.62 77 LEU A C 1
ATOM 619 O O . LEU A 1 77 ? -9.889 0.793 18.551 1.00 91.62 77 LEU A O 1
ATOM 623 N N . ARG A 1 78 ? -8.292 2.211 19.226 1.00 90.88 78 ARG A N 1
ATOM 624 C CA . ARG A 1 78 ? -8.325 1.779 20.630 1.00 90.88 78 ARG A CA 1
ATOM 625 C C . ARG A 1 78 ? -9.648 2.117 21.312 1.00 90.88 78 ARG A C 1
ATOM 627 O O . ARG A 1 78 ? -10.150 1.310 22.093 1.00 90.88 78 ARG A O 1
ATOM 634 N N . THR A 1 79 ? -10.198 3.296 21.033 1.00 92.44 79 THR A N 1
ATOM 635 C CA . THR A 1 79 ? -11.521 3.699 21.529 1.00 92.44 79 THR A CA 1
ATOM 636 C C . THR A 1 79 ? -12.602 2.795 20.946 1.00 92.44 79 THR A C 1
ATOM 638 O O . THR A 1 79 ? -13.408 2.262 21.705 1.00 92.44 79 THR A O 1
ATOM 641 N N . GLY A 1 80 ? -12.523 2.526 19.638 1.00 89.25 80 GLY A N 1
ATOM 642 C CA . GLY A 1 80 ? -13.429 1.622 18.937 1.00 89.25 80 GLY A CA 1
ATOM 643 C C . GLY A 1 80 ? -13.418 0.200 19.509 1.00 89.25 80 GLY A C 1
ATOM 644 O O . GLY A 1 80 ? -14.440 -0.435 19.761 1.00 89.25 80 GLY A O 1
ATOM 645 N N . PHE A 1 81 ? -12.219 -0.305 19.807 1.00 87.56 81 PHE A N 1
ATOM 646 C CA . PHE A 1 81 ? -12.057 -1.613 20.437 1.00 87.56 81 PHE A CA 1
ATOM 647 C C . PHE A 1 81 ? -12.680 -1.664 21.838 1.00 87.56 81 PHE A C 1
ATOM 649 O O . PHE A 1 81 ? -13.286 -2.664 22.213 1.00 87.56 81 PHE A O 1
ATOM 656 N N . LYS A 1 82 ? -12.535 -0.589 22.626 1.00 87.69 82 LYS A N 1
ATOM 657 C CA . LYS A 1 82 ? -13.072 -0.505 23.992 1.00 87.69 82 LYS A CA 1
ATOM 658 C C . LYS A 1 82 ? -14.603 -0.474 24.011 1.00 87.69 82 LYS A C 1
ATOM 660 O O . LYS A 1 82 ? -15.200 -1.043 24.922 1.00 87.69 82 LYS A O 1
ATOM 665 N N . ASN A 1 83 ? -15.215 0.181 23.030 1.00 87.50 83 ASN A N 1
ATOM 666 C CA . ASN A 1 83 ? -16.661 0.376 22.957 1.00 87.50 83 ASN A CA 1
ATOM 667 C C . ASN A 1 83 ? -17.393 -0.742 22.185 1.00 87.50 83 ASN A C 1
ATOM 669 O O . ASN A 1 83 ? -18.619 -0.741 22.148 1.00 87.50 83 ASN A O 1
ATOM 673 N N . ASN A 1 84 ? -16.668 -1.729 21.639 1.00 84.38 84 ASN A N 1
ATOM 674 C CA . ASN A 1 84 ? -17.183 -2.790 20.759 1.00 84.38 84 ASN A CA 1
ATOM 675 C C . ASN A 1 84 ? -17.806 -2.284 19.436 1.00 84.38 84 ASN A C 1
ATOM 677 O O . ASN A 1 84 ? -18.596 -2.998 18.830 1.00 84.38 84 ASN A O 1
ATOM 681 N N . ASP A 1 85 ? -17.421 -1.100 18.962 1.00 88.31 85 ASP A N 1
ATOM 682 C CA . ASP A 1 85 ? -17.863 -0.465 17.705 1.00 88.31 85 ASP A CA 1
ATOM 683 C C . ASP A 1 85 ? -16.701 -0.322 16.697 1.00 88.31 85 ASP A C 1
ATOM 685 O O . ASP A 1 85 ? -16.737 0.473 15.758 1.00 88.31 85 ASP A O 1
ATOM 689 N N . ILE A 1 86 ? -15.630 -1.106 16.872 1.00 89.69 86 ILE A N 1
ATOM 690 C CA . ILE A 1 86 ? -14.414 -1.016 16.052 1.00 89.69 86 ILE A CA 1
ATOM 691 C C . ILE A 1 86 ? -14.677 -1.182 14.547 1.00 89.69 86 ILE A C 1
ATOM 693 O O . ILE A 1 86 ? -13.996 -0.549 13.740 1.00 89.69 86 ILE A O 1
ATOM 697 N N . ALA A 1 87 ? -15.667 -1.991 14.165 1.00 89.50 87 ALA A N 1
ATOM 698 C CA . ALA A 1 87 ? -16.042 -2.194 12.771 1.00 89.50 87 ALA A CA 1
ATOM 699 C C . ALA A 1 87 ? -16.564 -0.900 12.129 1.00 89.50 87 ALA A C 1
ATOM 701 O O . ALA A 1 87 ? -16.121 -0.527 11.041 1.00 89.50 87 ALA A O 1
ATOM 702 N N . ASP A 1 88 ? -17.425 -0.175 12.846 1.00 91.69 88 ASP A N 1
ATOM 703 C CA . ASP A 1 88 ? -17.965 1.116 12.417 1.00 91.69 88 ASP A CA 1
ATOM 704 C C . ASP A 1 88 ? -16.865 2.176 12.347 1.00 91.69 88 ASP A C 1
ATOM 706 O O . ASP A 1 88 ? -16.786 2.937 11.383 1.00 91.69 88 ASP A O 1
ATOM 710 N N . VAL A 1 89 ? -15.956 2.185 13.329 1.00 93.44 89 VAL A N 1
ATOM 711 C CA . VAL A 1 89 ? -14.812 3.106 13.344 1.00 93.44 89 VAL A CA 1
ATOM 712 C C . VAL A 1 89 ? -13.896 2.875 12.139 1.00 93.44 89 VAL A C 1
ATOM 714 O O . VAL A 1 89 ? -13.479 3.842 11.501 1.00 93.44 89 VAL A O 1
ATOM 717 N N . ILE A 1 90 ? -13.586 1.620 11.795 1.00 93.38 90 ILE A N 1
ATOM 718 C CA . ILE A 1 90 ? -12.751 1.295 10.626 1.00 93.38 90 ILE A CA 1
ATOM 719 C C . ILE A 1 90 ? -13.465 1.677 9.331 1.00 93.38 90 ILE A C 1
ATOM 721 O O . ILE A 1 90 ? -12.852 2.315 8.475 1.00 93.38 90 ILE A O 1
ATOM 725 N N . GLN A 1 91 ? -14.746 1.329 9.190 1.00 94.19 91 GLN A N 1
ATOM 726 C CA . GLN A 1 91 ? -15.524 1.674 8.002 1.00 94.19 91 GLN A CA 1
ATOM 727 C C . GLN A 1 91 ? -15.571 3.193 7.793 1.00 94.19 91 GLN A C 1
ATOM 729 O O . GLN A 1 91 ? -15.329 3.672 6.684 1.00 94.19 91 GLN A O 1
ATOM 734 N N . LEU A 1 92 ? -15.823 3.952 8.862 1.00 94.56 92 LEU A N 1
ATOM 735 C CA . LEU A 1 92 ? -15.831 5.410 8.829 1.00 94.56 92 LEU A CA 1
ATOM 736 C C . LEU A 1 92 ? -14.470 5.966 8.399 1.00 94.56 92 LEU A C 1
ATOM 738 O O . LEU A 1 92 ? -14.415 6.790 7.492 1.00 94.56 92 LEU A O 1
ATOM 742 N N . MET A 1 93 ? -13.372 5.491 8.997 1.00 94.06 93 MET A N 1
ATOM 743 C CA . MET A 1 93 ? -12.023 5.940 8.635 1.00 94.06 93 MET A CA 1
ATOM 744 C C . MET A 1 93 ? -11.682 5.661 7.170 1.00 94.06 93 MET A C 1
ATOM 746 O O . MET A 1 93 ? -11.068 6.502 6.518 1.00 94.06 93 MET A O 1
ATOM 750 N N . LEU A 1 94 ? -12.062 4.500 6.636 1.00 94.31 94 LEU A N 1
ATOM 751 C CA . LEU A 1 94 ? -11.832 4.178 5.227 1.00 94.31 94 LEU A CA 1
ATOM 752 C C . LEU A 1 94 ? -12.625 5.120 4.309 1.00 94.31 94 LEU A C 1
ATOM 754 O O . LEU A 1 94 ? -12.043 5.719 3.403 1.00 94.31 94 LEU A O 1
ATOM 758 N N . ASN A 1 95 ? -13.910 5.330 4.604 1.00 94.56 95 ASN A N 1
ATOM 759 C CA . ASN A 1 95 ? -14.772 6.231 3.838 1.00 94.56 95 ASN A CA 1
ATOM 760 C C . ASN A 1 95 ? -14.284 7.692 3.886 1.00 94.56 95 ASN A C 1
ATOM 762 O O . ASN A 1 95 ? -14.269 8.365 2.857 1.00 94.56 95 ASN A O 1
ATOM 766 N N . GLU A 1 96 ? -13.830 8.176 5.048 1.00 94.00 96 GLU A N 1
ATOM 767 C CA . GLU A 1 96 ? -13.231 9.513 5.214 1.00 94.00 96 GLU A CA 1
ATOM 768 C C . GLU A 1 96 ? -11.998 9.719 4.317 1.00 94.00 96 GLU A C 1
ATOM 770 O O . GLU A 1 96 ? -11.731 10.835 3.878 1.00 94.00 96 GLU A O 1
ATOM 775 N N . ASN A 1 97 ? -11.264 8.644 4.015 1.00 90.56 97 ASN A N 1
ATOM 776 C CA . ASN A 1 97 ? -10.099 8.661 3.128 1.00 90.56 97 ASN A CA 1
ATOM 777 C C . ASN A 1 97 ? -10.452 8.348 1.661 1.00 90.56 97 ASN A C 1
ATOM 779 O O . ASN A 1 97 ? -9.560 8.102 0.850 1.00 90.56 97 ASN A O 1
ATOM 783 N N . GLY A 1 98 ? -11.741 8.348 1.304 1.00 90.81 98 GLY A N 1
ATOM 784 C CA . GLY A 1 98 ? -12.211 8.087 -0.058 1.00 90.81 98 GLY A CA 1
ATOM 785 C C . GLY A 1 98 ? -12.113 6.622 -0.492 1.00 90.81 98 GLY A C 1
ATOM 786 O O . GLY A 1 98 ? -12.179 6.339 -1.688 1.00 90.81 98 GLY A O 1
ATOM 787 N N . ILE A 1 99 ? -11.943 5.691 0.451 1.00 93.56 99 ILE A N 1
ATOM 788 C CA . ILE A 1 99 ? -11.930 4.248 0.191 1.00 93.56 99 ILE A CA 1
ATOM 789 C C . ILE A 1 99 ? -13.350 3.708 0.368 1.00 93.56 99 ILE A C 1
ATOM 791 O O . ILE A 1 99 ? -13.975 3.920 1.401 1.00 93.56 99 ILE A O 1
ATOM 795 N N . GLU A 1 100 ? -13.844 2.976 -0.628 1.00 92.62 100 GLU A N 1
ATOM 796 C CA . GLU A 1 100 ? -15.183 2.384 -0.632 1.00 92.62 100 GLU A CA 1
ATOM 797 C C . GLU A 1 100 ? -15.244 1.207 0.361 1.00 92.62 100 GLU A C 1
ATOM 799 O O . GLU A 1 100 ? -14.725 0.128 0.065 1.00 92.62 100 GLU A O 1
ATOM 804 N N . ALA A 1 101 ? -15.824 1.407 1.553 1.00 95.12 101 ALA A N 1
ATOM 805 C CA . ALA A 1 101 ? -15.791 0.421 2.637 1.00 95.12 101 ALA A CA 1
ATOM 806 C C . ALA A 1 101 ? -17.137 -0.247 2.951 1.00 95.12 101 ALA A C 1
ATOM 808 O O . ALA A 1 101 ? -18.180 0.398 3.088 1.00 95.12 101 ALA A O 1
ATOM 809 N N . TYR A 1 102 ? -17.078 -1.556 3.180 1.00 93.06 102 TYR A N 1
ATOM 810 C CA . TYR A 1 102 ? -18.218 -2.436 3.403 1.00 93.06 102 TYR A CA 1
ATOM 811 C C . TYR A 1 102 ? -18.025 -3.305 4.645 1.00 93.06 102 TYR A C 1
ATOM 813 O O . TYR A 1 102 ? -16.898 -3.642 5.017 1.00 93.06 102 TYR A O 1
ATOM 821 N N . LYS A 1 103 ? -19.148 -3.707 5.248 1.00 91.19 103 LYS A N 1
ATOM 822 C CA . LYS A 1 103 ? -19.197 -4.658 6.361 1.00 91.19 103 LYS A CA 1
ATOM 823 C C . LYS A 1 103 ? -19.917 -5.926 5.927 1.00 91.19 103 LYS A C 1
ATOM 825 O O . LYS A 1 103 ? -20.942 -5.859 5.251 1.00 91.19 103 LYS A O 1
ATOM 830 N N . GLN A 1 104 ? -19.378 -7.066 6.328 1.00 88.94 104 GLN A N 1
ATOM 831 C CA . GLN A 1 104 ? -19.974 -8.375 6.114 1.00 88.94 104 GLN A CA 1
ATOM 832 C C . GLN A 1 104 ? -20.220 -9.035 7.467 1.00 88.94 104 GLN A C 1
ATOM 834 O O . GLN A 1 104 ? -19.276 -9.323 8.205 1.00 88.94 104 GLN A O 1
ATOM 839 N N . ASP A 1 105 ? -21.490 -9.310 7.748 1.00 83.62 105 ASP A N 1
ATOM 840 C CA . ASP A 1 105 ? -21.899 -10.154 8.864 1.00 83.62 105 ASP A CA 1
ATOM 841 C C . ASP A 1 105 ? -21.637 -11.628 8.507 1.00 83.62 105 ASP A C 1
ATOM 843 O O . ASP A 1 105 ? -22.043 -12.113 7.447 1.00 83.62 105 ASP A O 1
ATOM 847 N N . ILE A 1 106 ? -20.916 -12.337 9.377 1.00 73.38 106 ILE A N 1
ATOM 848 C CA . ILE A 1 106 ? -20.604 -13.763 9.221 1.00 73.38 106 ILE A CA 1
ATOM 849 C C . ILE A 1 106 ? -21.811 -14.657 9.569 1.00 73.38 106 ILE A C 1
ATOM 851 O O . ILE A 1 106 ? -21.785 -15.858 9.296 1.00 73.38 106 ILE A O 1
ATOM 855 N N . GLY A 1 107 ? -22.895 -14.106 10.127 1.00 64.44 107 GLY A N 1
ATOM 856 C CA . GLY A 1 107 ? -24.162 -14.816 10.334 1.00 64.44 107 GLY A CA 1
ATOM 857 C C . GLY A 1 107 ? -24.063 -15.993 11.308 1.00 64.44 107 GLY A C 1
ATOM 858 O O . GLY A 1 107 ? -24.961 -16.835 11.389 1.00 64.44 107 GLY A O 1
ATOM 859 N N . ARG A 1 108 ? -22.958 -16.094 12.054 1.00 59.50 108 ARG A N 1
ATOM 860 C CA . ARG A 1 108 ? -22.782 -17.128 13.064 1.00 59.50 108 ARG A CA 1
ATOM 861 C C . ARG A 1 108 ? -23.467 -16.635 14.329 1.00 59.50 108 ARG A C 1
ATOM 863 O O . ARG A 1 108 ? -23.025 -15.652 14.912 1.00 59.50 108 ARG A O 1
ATOM 870 N N . ASN A 1 109 ? -24.512 -17.347 14.756 1.00 55.06 109 ASN A N 1
ATOM 871 C CA . ASN A 1 109 ? -25.176 -17.211 16.060 1.00 55.06 109 ASN A CA 1
ATOM 872 C C . ASN A 1 109 ? -24.204 -17.555 17.208 1.00 55.06 109 ASN A C 1
ATOM 874 O O . ASN A 1 109 ? -24.397 -18.518 17.947 1.00 55.06 109 ASN A O 1
ATOM 878 N N . SER A 1 110 ? -23.101 -16.820 17.309 1.00 53.56 110 SER A N 1
ATOM 879 C CA . SER A 1 110 ? -22.152 -16.899 18.400 1.00 53.56 110 SER A CA 1
ATOM 880 C C . SER A 1 110 ? -22.618 -15.893 19.437 1.00 53.56 110 SER A C 1
ATOM 882 O O . SER A 1 110 ? -22.536 -14.684 19.237 1.00 53.56 110 SER A O 1
ATOM 884 N N . THR A 1 111 ? -23.142 -16.402 20.542 1.00 57.06 111 THR A N 1
ATOM 885 C CA . THR A 1 111 ? -23.661 -15.647 21.691 1.00 57.06 111 THR A CA 1
ATOM 886 C C . THR A 1 111 ? -22.649 -14.698 22.346 1.00 57.06 111 THR A C 1
ATOM 888 O O . THR A 1 111 ? -23.023 -13.984 23.268 1.00 57.06 111 THR A O 1
ATOM 891 N N . ASP A 1 112 ? -21.397 -14.664 21.879 1.00 57.56 112 ASP A N 1
ATOM 892 C CA . ASP A 1 112 ? -20.293 -13.983 22.558 1.00 57.56 112 ASP A CA 1
ATOM 893 C C . ASP A 1 112 ? -19.741 -12.726 21.873 1.00 57.56 112 ASP A C 1
ATOM 895 O O . ASP A 1 112 ? -18.960 -12.032 22.521 1.00 57.56 112 ASP A O 1
ATOM 899 N N . LYS A 1 113 ? -20.126 -12.405 20.625 1.00 58.62 113 LYS A N 1
ATOM 900 C CA . LYS A 1 113 ? -19.943 -11.096 19.946 1.00 58.62 113 LYS A CA 1
ATOM 901 C C . LYS A 1 113 ? -20.289 -11.217 18.455 1.00 58.62 113 LYS A C 1
ATOM 903 O O . LYS A 1 113 ? -19.950 -12.240 17.861 1.00 58.62 113 LYS A O 1
ATOM 908 N N . PRO A 1 114 ? -20.884 -10.185 17.828 1.00 60.22 114 PRO A N 1
ATOM 909 C CA . PRO A 1 114 ? -20.971 -10.125 16.373 1.00 60.22 114 PRO A CA 1
ATOM 910 C C . PRO A 1 114 ? -19.553 -10.059 15.784 1.00 60.22 114 PRO A C 1
ATOM 912 O O . PRO A 1 114 ? -18.792 -9.131 16.059 1.00 60.22 114 PRO A O 1
ATOM 915 N N . GLU A 1 115 ? -19.174 -11.083 15.019 1.00 71.50 115 GLU A N 1
ATOM 916 C CA . GLU A 1 115 ? -17.923 -11.112 14.257 1.00 71.50 115 GLU A CA 1
ATOM 917 C C . GLU A 1 115 ? -18.194 -10.486 12.880 1.00 71.50 115 GLU A C 1
ATOM 919 O O . GLU A 1 115 ? -18.677 -11.152 11.965 1.00 71.50 115 GLU A O 1
ATOM 924 N N . GLU A 1 116 ? -17.927 -9.185 12.747 1.00 82.75 116 GLU A N 1
ATOM 925 C CA . GLU A 1 116 ? -18.050 -8.462 11.477 1.00 82.75 116 GLU A CA 1
ATOM 926 C C . GLU A 1 116 ? -16.695 -8.406 10.758 1.00 82.75 116 GLU A C 1
ATOM 928 O O . GLU A 1 116 ? -15.684 -7.984 11.326 1.00 82.75 116 GLU A O 1
ATOM 933 N N . ASN A 1 117 ? -16.679 -8.781 9.479 1.00 88.38 117 ASN A N 1
ATOM 934 C CA . ASN A 1 117 ? -15.554 -8.488 8.597 1.00 88.38 117 ASN A CA 1
ATOM 935 C C . ASN A 1 117 ? -15.738 -7.098 7.988 1.00 88.38 117 ASN A C 1
ATOM 937 O O . ASN A 1 117 ? -16.830 -6.754 7.538 1.00 88.38 117 ASN A O 1
ATOM 941 N N . ILE A 1 118 ? -14.656 -6.327 7.899 1.00 92.06 118 ILE A N 1
ATOM 942 C CA . ILE A 1 118 ? -14.639 -5.024 7.226 1.00 92.06 118 ILE A CA 1
ATOM 943 C C . ILE A 1 118 ? -13.653 -5.096 6.068 1.00 92.06 118 ILE A C 1
ATOM 945 O O . ILE A 1 118 ? -12.524 -5.556 6.243 1.00 92.06 118 ILE A O 1
ATOM 949 N N . TYR A 1 119 ? -14.064 -4.634 4.890 1.00 93.75 119 TYR A N 1
ATOM 950 C CA . TYR A 1 119 ? -13.195 -4.556 3.720 1.00 93.75 119 TYR A CA 1
ATOM 951 C C . TYR A 1 119 ? -13.371 -3.221 3.000 1.00 93.75 119 TYR A C 1
ATOM 953 O O . TYR A 1 119 ? -14.474 -2.692 2.895 1.00 93.75 119 TYR A O 1
ATOM 961 N N . GLY A 1 120 ? -12.258 -2.673 2.515 1.00 93.56 120 GLY A N 1
ATOM 962 C CA . GLY A 1 120 ? -12.216 -1.472 1.687 1.00 93.56 120 GLY A CA 1
ATOM 963 C C . GLY A 1 120 ? -11.755 -1.819 0.279 1.00 93.56 120 GLY A C 1
ATOM 964 O O . GLY A 1 120 ? -10.837 -2.623 0.112 1.00 93.56 120 GLY A O 1
ATOM 965 N N . ILE A 1 121 ? -12.381 -1.223 -0.732 1.00 91.88 121 ILE A N 1
ATOM 966 C CA . ILE A 1 121 ? -12.042 -1.432 -2.138 1.00 91.88 121 ILE A CA 1
ATOM 967 C C . ILE A 1 121 ? -11.500 -0.124 -2.708 1.00 91.88 121 ILE A C 1
ATOM 969 O O . ILE A 1 121 ? -12.151 0.917 -2.665 1.00 91.88 121 ILE A O 1
ATOM 973 N N . VAL A 1 122 ? -10.297 -0.192 -3.276 1.00 90.25 122 VAL A N 1
ATOM 974 C CA . VAL A 1 122 ? -9.698 0.901 -4.046 1.00 90.25 122 VAL A CA 1
ATOM 975 C C . VAL A 1 122 ? -9.630 0.461 -5.500 1.00 90.25 122 VAL A C 1
ATOM 977 O O . VAL A 1 122 ? -8.987 -0.536 -5.823 1.00 90.25 122 VAL A O 1
ATOM 980 N N . ARG A 1 123 ? -10.315 1.189 -6.385 1.00 85.81 123 ARG A N 1
ATOM 981 C CA . ARG A 1 123 ? -10.378 0.875 -7.818 1.00 85.81 123 ARG A CA 1
ATOM 982 C C . ARG A 1 123 ? -9.471 1.827 -8.585 1.00 85.81 123 ARG A C 1
ATOM 984 O O . ARG A 1 123 ? -9.614 3.043 -8.477 1.00 85.81 123 ARG A O 1
ATOM 991 N N . ALA A 1 124 ? -8.549 1.283 -9.374 1.00 78.25 124 ALA A N 1
ATOM 992 C CA . ALA A 1 124 ? -7.737 2.099 -10.266 1.00 78.25 124 ALA A CA 1
ATOM 993 C C . ALA A 1 124 ? -8.628 2.730 -11.359 1.00 78.25 124 ALA A C 1
ATOM 995 O O . ALA A 1 124 ? -9.511 2.056 -11.892 1.00 78.25 124 ALA A O 1
ATOM 996 N N . PRO A 1 125 ? -8.406 4.004 -11.727 1.00 70.81 125 PRO A N 1
ATOM 997 C CA . PRO A 1 125 ? -9.314 4.737 -12.605 1.00 70.81 125 PRO A CA 1
ATOM 998 C C . PRO A 1 125 ? -9.400 4.181 -14.034 1.00 70.81 125 PRO A C 1
ATOM 1000 O O . PRO A 1 125 ? -10.422 4.394 -14.684 1.00 70.81 125 PRO A O 1
ATOM 1003 N N . ARG A 1 126 ? -8.358 3.511 -14.558 1.00 60.28 126 ARG A N 1
ATOM 1004 C CA . ARG A 1 126 ? -8.318 3.016 -15.949 1.00 60.28 126 ARG A CA 1
ATOM 1005 C C . ARG A 1 126 ? -7.352 1.835 -16.138 1.00 60.28 126 ARG A C 1
ATOM 1007 O O . ARG A 1 126 ? -6.177 2.065 -16.383 1.00 60.28 126 ARG A O 1
ATOM 1014 N N . LEU A 1 127 ? -7.849 0.599 -16.071 1.00 50.12 127 LEU A N 1
ATOM 1015 C CA . LEU A 1 127 ? -7.460 -0.559 -16.901 1.00 50.12 127 LEU A CA 1
ATOM 1016 C C . LEU A 1 127 ? -8.386 -1.739 -16.552 1.00 50.12 127 LEU A C 1
ATOM 1018 O O . LEU A 1 127 ? -9.008 -1.737 -15.490 1.00 50.12 127 LEU A O 1
ATOM 1022 N N . ALA A 1 128 ? -8.506 -2.728 -17.442 1.00 53.34 128 ALA A N 1
ATOM 1023 C CA . ALA A 1 128 ? -9.269 -3.943 -17.164 1.00 53.34 128 ALA A CA 1
ATOM 1024 C C . ALA A 1 128 ? -8.776 -4.579 -15.850 1.00 53.34 128 ALA A C 1
ATOM 1026 O O . ALA A 1 128 ? -7.584 -4.806 -15.672 1.00 53.34 128 ALA A O 1
ATOM 1027 N N . SER A 1 129 ? -9.715 -4.797 -14.930 1.00 57.44 129 SER A N 1
ATOM 1028 C CA . SER A 1 129 ? -9.547 -5.192 -13.526 1.00 57.44 129 SER A CA 1
ATOM 1029 C C . SER A 1 129 ? -9.038 -6.635 -13.349 1.00 57.44 129 SER A C 1
ATOM 1031 O O . SER A 1 129 ? -9.657 -7.424 -12.639 1.00 57.44 129 SER A O 1
ATOM 1033 N N . THR A 1 130 ? -7.961 -7.019 -14.034 1.00 68.62 130 THR A N 1
ATOM 1034 C CA . THR A 1 130 ? -7.441 -8.398 -14.031 1.00 68.62 130 THR A CA 1
ATOM 1035 C C . THR A 1 130 ? -6.478 -8.688 -12.886 1.00 68.62 130 THR A C 1
ATOM 1037 O O . THR A 1 130 ? -6.180 -9.850 -12.636 1.00 68.62 130 THR A O 1
ATOM 1040 N N . GLU A 1 131 ? -6.008 -7.663 -12.174 1.00 79.31 131 GLU A N 1
ATOM 1041 C CA . GLU A 1 131 ? -5.050 -7.805 -11.078 1.00 79.31 131 GLU A CA 1
ATOM 1042 C C . GLU A 1 131 ? -5.530 -7.044 -9.841 1.00 79.31 131 GLU A C 1
ATOM 1044 O O . GLU A 1 131 ? -6.062 -5.936 -9.936 1.00 79.31 131 GLU A O 1
ATOM 1049 N N . SER A 1 132 ? -5.349 -7.650 -8.668 1.00 82.06 132 SER A N 1
ATOM 1050 C CA . SER A 1 132 ? -5.732 -7.067 -7.383 1.00 82.06 132 SER A CA 1
ATOM 1051 C C . SER A 1 132 ? -4.703 -7.397 -6.312 1.00 82.06 132 SER A C 1
ATOM 1053 O O . SER A 1 132 ? -4.263 -8.542 -6.213 1.00 82.06 132 SER A O 1
ATOM 1055 N N . ILE A 1 133 ? -4.390 -6.420 -5.463 1.00 86.69 133 ILE A N 1
ATOM 1056 C CA . ILE A 1 133 ? -3.633 -6.637 -4.229 1.00 86.69 133 ILE A CA 1
ATOM 1057 C C . ILE A 1 133 ? -4.631 -6.708 -3.076 1.00 86.69 133 ILE A C 1
ATOM 1059 O O . ILE A 1 133 ? -5.458 -5.811 -2.913 1.00 86.69 133 ILE A O 1
ATOM 1063 N N . ILE A 1 134 ? -4.543 -7.768 -2.272 1.00 91.50 134 ILE A N 1
ATOM 1064 C CA . ILE A 1 134 ? -5.381 -7.956 -1.086 1.00 91.50 134 ILE A CA 1
ATOM 1065 C C . ILE A 1 134 ? -4.500 -7.787 0.151 1.00 91.50 134 ILE A C 1
ATOM 1067 O O . ILE A 1 134 ? -3.544 -8.536 0.348 1.00 91.50 134 ILE A O 1
ATOM 1071 N N . LEU A 1 135 ? -4.834 -6.806 0.988 1.00 92.25 135 LEU A N 1
ATOM 1072 C CA . LEU A 1 135 ? -4.202 -6.584 2.287 1.00 92.25 135 LEU A CA 1
ATOM 1073 C C . LEU A 1 135 ? -5.160 -7.057 3.380 1.00 92.25 135 LEU A C 1
ATOM 1075 O O . LEU A 1 135 ? -6.282 -6.564 3.475 1.00 92.25 135 LEU A O 1
ATOM 1079 N N . VAL A 1 136 ? -4.723 -8.015 4.199 1.00 92.06 136 VAL A N 1
ATOM 1080 C CA . VAL A 1 136 ? -5.536 -8.599 5.274 1.00 92.06 136 VAL A CA 1
ATOM 1081 C C . VAL A 1 136 ? -4.846 -8.379 6.611 1.00 92.06 136 VAL A C 1
ATOM 1083 O O . VAL A 1 136 ? -3.666 -8.690 6.763 1.00 92.06 136 VAL A O 1
ATOM 1086 N N . ALA A 1 137 ? -5.597 -7.882 7.592 1.00 89.62 137 ALA A N 1
ATOM 1087 C CA . ALA A 1 137 ? -5.144 -7.744 8.969 1.00 89.62 137 ALA A CA 1
ATOM 1088 C C . ALA A 1 137 ? -6.195 -8.333 9.926 1.00 89.62 137 ALA A C 1
ATOM 1090 O O . ALA A 1 137 ? -7.376 -7.999 9.805 1.00 89.62 137 ALA A O 1
ATOM 1091 N N . PRO A 1 138 ? -5.805 -9.204 10.876 1.00 87.00 138 PRO A N 1
ATOM 1092 C CA . PRO A 1 138 ? -6.737 -9.731 11.861 1.00 87.00 138 PRO A CA 1
ATOM 1093 C C . PRO A 1 138 ? -7.134 -8.635 12.854 1.00 87.00 138 PRO A C 1
ATOM 1095 O O . PRO A 1 138 ? -6.277 -8.002 13.470 1.00 87.00 138 PRO A O 1
ATOM 1098 N N . LEU A 1 139 ? -8.440 -8.445 13.043 1.00 79.12 139 LEU A N 1
ATOM 1099 C CA . LEU A 1 139 ? -8.974 -7.447 13.974 1.00 79.12 139 LEU A CA 1
ATOM 1100 C C . LEU A 1 139 ? -8.816 -7.861 15.442 1.00 79.12 139 LEU A C 1
ATOM 1102 O O . LEU A 1 139 ? -8.588 -7.032 16.321 1.00 79.12 139 LEU A O 1
ATOM 1106 N N . TYR A 1 140 ? -8.908 -9.165 15.699 1.00 76.56 140 TYR A N 1
ATOM 1107 C CA . TYR A 1 140 ? -8.780 -9.750 17.025 1.00 76.56 140 TYR A CA 1
ATOM 1108 C C . TYR A 1 140 ? -7.549 -10.648 17.069 1.00 76.56 140 TYR A C 1
ATOM 1110 O O . TYR A 1 140 ? -7.485 -11.683 16.405 1.00 76.56 140 TYR A O 1
ATOM 1118 N N . VAL A 1 141 ? -6.573 -10.277 17.893 1.00 66.25 141 VAL A N 1
ATOM 1119 C CA . VAL A 1 141 ? -5.471 -11.173 18.245 1.00 66.25 141 VAL A CA 1
ATOM 1120 C C . VAL A 1 141 ? -5.941 -12.021 19.418 1.00 66.25 141 VAL A C 1
ATOM 1122 O O . VAL A 1 141 ? -6.170 -11.505 20.512 1.00 66.25 141 VAL A O 1
ATOM 1125 N N . ARG A 1 142 ? -6.098 -13.334 19.213 1.00 60.41 142 ARG A N 1
ATOM 1126 C CA . ARG A 1 142 ? -6.275 -14.262 20.335 1.00 60.41 142 ARG A CA 1
ATOM 1127 C C . ARG A 1 142 ? -4.975 -14.292 21.125 1.00 60.41 142 ARG A C 1
ATOM 1129 O O . ARG A 1 142 ? -4.029 -14.981 20.749 1.00 60.41 142 ARG A O 1
ATOM 1136 N N . THR A 1 143 ? -4.922 -13.551 22.223 1.00 52.22 143 THR A N 1
ATOM 1137 C CA . THR A 1 143 ? -3.856 -13.713 23.206 1.00 52.22 143 THR A CA 1
ATOM 1138 C C . THR A 1 143 ? -3.974 -15.132 23.744 1.00 52.22 143 THR A C 1
ATOM 1140 O O . THR A 1 143 ? -4.964 -15.458 24.397 1.00 52.22 143 THR A O 1
ATOM 1143 N N . GLN A 1 144 ? -3.010 -16.001 23.428 1.00 45.09 144 GLN A N 1
ATOM 1144 C CA . GLN A 1 144 ? -2.965 -17.335 24.018 1.00 45.09 144 GLN A CA 1
ATOM 1145 C C . GLN A 1 144 ? -2.888 -17.157 25.535 1.00 45.09 144 GLN A C 1
ATOM 1147 O O . GLN A 1 144 ? -1.899 -16.651 26.068 1.00 45.09 144 GLN A O 1
ATOM 1152 N N . THR A 1 145 ? -3.967 -17.500 26.234 1.00 48.84 145 THR A N 1
ATOM 1153 C CA . THR A 1 145 ? -3.976 -17.532 27.688 1.00 48.84 145 THR A CA 1
ATOM 1154 C C . THR A 1 145 ? -2.931 -18.554 28.113 1.00 48.84 145 THR A C 1
ATOM 1156 O O . THR A 1 145 ? -2.996 -19.723 27.735 1.00 48.84 145 THR A O 1
ATOM 1159 N N . LYS A 1 146 ? -1.921 -18.106 28.872 1.00 43.38 146 LYS A N 1
ATOM 1160 C CA . LYS A 1 146 ? -1.002 -19.012 29.570 1.00 43.38 146 LYS A CA 1
ATOM 1161 C C . LYS A 1 146 ? -1.862 -20.074 30.269 1.00 43.38 146 LYS A C 1
ATOM 1163 O O . LYS A 1 146 ? -2.784 -19.673 30.987 1.00 43.38 146 LYS A O 1
ATOM 1168 N N . PRO A 1 147 ? -1.605 -21.381 30.084 1.00 45.22 147 PRO A N 1
ATOM 1169 C CA . PRO A 1 147 ? -2.336 -22.397 30.823 1.00 45.22 147 PRO A CA 1
ATOM 1170 C C . PRO A 1 147 ? -2.178 -22.087 32.311 1.00 45.22 147 PRO A C 1
ATOM 1172 O O . PRO A 1 147 ? -1.055 -21.939 32.804 1.00 45.22 147 PRO A O 1
ATOM 1175 N N . GLN A 1 148 ? -3.302 -21.908 33.007 1.00 52.44 148 GLN A N 1
ATOM 1176 C CA . GLN A 1 148 ? -3.301 -21.798 34.457 1.00 52.44 148 GLN A CA 1
ATOM 1177 C C . GLN A 1 148 ? -2.670 -23.084 34.985 1.00 52.44 148 GLN A C 1
ATOM 1179 O O . GLN A 1 148 ? -3.245 -24.165 34.865 1.00 52.44 148 GLN A O 1
ATOM 1184 N N . GLN A 1 149 ? -1.453 -22.981 35.521 1.00 52.50 149 GLN A N 1
ATOM 1185 C CA . GLN A 1 149 ? -0.889 -24.041 36.337 1.00 52.50 149 GLN A CA 1
ATOM 1186 C C . GLN A 1 149 ? -1.791 -24.149 37.564 1.00 52.50 149 GLN A C 1
ATOM 1188 O O . GLN A 1 149 ? -1.644 -23.382 38.516 1.00 52.50 149 GLN A O 1
ATOM 1193 N N . ASN A 1 150 ? -2.758 -25.066 37.516 1.00 47.53 150 ASN A N 1
ATOM 1194 C CA . ASN A 1 150 ? -3.461 -25.524 38.700 1.00 47.53 150 ASN A CA 1
ATOM 1195 C C . ASN A 1 150 ? -2.386 -26.030 39.660 1.00 47.53 150 ASN A C 1
ATOM 1197 O O . ASN A 1 150 ? -1.841 -27.118 39.475 1.00 47.53 150 ASN A O 1
ATOM 1201 N N . LYS A 1 151 ? -2.043 -25.218 40.664 1.00 50.75 151 LYS A N 1
ATOM 1202 C CA . LYS A 1 151 ? -1.352 -25.715 41.846 1.00 50.75 151 LYS A CA 1
ATOM 1203 C C . LYS A 1 151 ? -2.296 -26.735 42.468 1.00 50.75 151 LYS A C 1
ATOM 1205 O O . LYS A 1 151 ? -3.277 -26.364 43.107 1.00 50.75 151 LYS A O 1
ATOM 1210 N N . ALA A 1 152 ? -2.038 -28.012 42.207 1.00 54.03 152 ALA A N 1
ATOM 1211 C CA . ALA A 1 152 ? -2.639 -29.086 42.966 1.00 54.03 152 ALA A CA 1
ATOM 1212 C C . ALA A 1 152 ? -2.218 -28.868 44.423 1.00 54.03 152 ALA A C 1
ATOM 1214 O O . ALA A 1 152 ? -1.043 -29.004 44.762 1.00 54.03 152 ALA A O 1
ATOM 1215 N N . ASN A 1 153 ? -3.164 -28.449 45.258 1.00 55.75 153 ASN A N 1
ATOM 1216 C CA . ASN A 1 153 ? -2.991 -28.484 46.698 1.00 55.75 153 ASN A CA 1
ATOM 1217 C C . ASN A 1 153 ? -2.927 -29.967 47.082 1.00 55.75 153 ASN A C 1
ATOM 1219 O O . ASN A 1 153 ? -3.961 -30.631 47.140 1.00 55.75 153 ASN A O 1
ATOM 1223 N N . LEU A 1 154 ? -1.715 -30.497 47.263 1.00 49.53 154 LEU A N 1
ATOM 1224 C CA . LEU A 1 154 ? -1.535 -31.723 48.028 1.00 49.53 154 LEU A CA 1
ATOM 1225 C C . LEU A 1 154 ? -1.754 -31.363 49.499 1.00 49.53 154 LEU A C 1
ATOM 1227 O O . LEU A 1 154 ? -1.012 -30.549 50.052 1.00 49.53 154 LEU A O 1
ATOM 1231 N N . PHE A 1 155 ? -2.817 -31.929 50.063 1.00 57.28 155 PHE A N 1
ATOM 1232 C CA . PHE A 1 155 ? -2.975 -32.115 51.500 1.00 57.28 155 PHE A CA 1
ATOM 1233 C C . PHE A 1 155 ? -1.974 -33.157 52.005 1.00 57.28 155 PHE A C 1
ATOM 1235 O O . PHE A 1 155 ? -1.672 -34.094 51.227 1.00 57.28 155 PHE A O 1
#

InterPro domains:
  IPR007246 GPI transamidase component Gaa1 [PTHR13304] (27-150)

Sequence (155 aa):
MPLLSNLLSRDIPKNFYKFQFQLYSGLFLLGILGFLYLTSPIVSRRTYLSENALSPGLVSSDLYISVEHIRNIMGRLRTGFKNNDIADVIQLMLNENGIEAYKQDIGRNSTDKPEENIYGIVRAPRLASTESIILVAPLYVRTQTKPQQNKANLF

Secondary structure (DSSP, 8-state):
-HHHHHHHTS---HHHHHHHHHHHHHHHHHHHHHHHHHTSTTTSTT----SSSSPTTS--------HHHHHHHHHHHHHHHHHT-HHHHHHHHHHHTT-EEEEEE-----TT---EEEEEE---SSS-S---------S-----PPP--------

Foldseek 3Di:
DVVVVVVVPPPDPPCNVVVVVVVVVVVVVVVVVVVVVCVDCVNCVPPPPDPPPQDVPRDPVDPPDDPVNVVVLVVLCVVCVVVVNNQVSVQVVCVVVVWAKDKDFPPDPDVPHGDIDMDTDDDDPDDPPPDDDDDDDDSDDPPPPDPPPPPPPDD

Radius of gyration: 33.91 Å; chains: 1; bounding box: 62×45×112 Å

Organism: NCBI:txid392030